Protein AF-A0A7J7QN52-F1 (afdb_monomer)

pLDDT: mean 71.8, std 15.19, range [37.62, 97.19]

Structure (mmCIF, N/CA/C/O backbone):
data_AF-A0A7J7QN52-F1
#
_entry.id   AF-A0A7J7QN52-F1
#
loop_
_atom_site.group_PDB
_atom_site.id
_atom_site.type_symbol
_atom_site.label_atom_id
_atom_site.label_alt_id
_atom_site.label_comp_id
_atom_site.label_asym_id
_atom_site.label_entity_id
_atom_site.label_seq_id
_atom_site.pdbx_PDB_ins_code
_atom_site.Cartn_x
_atom_site.Cartn_y
_atom_site.Cartn_z
_atom_site.occupancy
_atom_site.B_iso_or_equiv
_atom_site.auth_seq_id
_atom_site.auth_comp_id
_atom_site.auth_asym_id
_atom_site.auth_atom_id
_atom_site.pdbx_PDB_model_num
ATOM 1 N N . MET A 1 1 ? -38.918 -0.499 -4.451 1.00 38.62 1 MET A N 1
ATOM 2 C CA . MET A 1 1 ? -37.754 0.127 -3.795 1.00 38.62 1 MET A CA 1
ATOM 3 C C . MET A 1 1 ? -38.057 1.615 -3.691 1.00 38.62 1 MET A C 1
ATOM 5 O O . MET A 1 1 ? -38.026 2.252 -4.736 1.00 38.62 1 MET A O 1
ATOM 9 N N . PRO A 1 2 ? -38.484 2.154 -2.535 1.00 37.62 2 PRO A N 1
ATOM 10 C CA . PRO A 1 2 ? -38.641 3.595 -2.377 1.00 37.62 2 PRO A CA 1
ATOM 11 C C . PRO A 1 2 ? -37.337 4.232 -1.876 1.00 37.62 2 PRO A C 1
ATOM 13 O O . PRO A 1 2 ? -36.559 3.601 -1.163 1.00 37.62 2 PRO A O 1
ATOM 16 N N . ALA A 1 3 ? -37.099 5.450 -2.352 1.00 41.84 3 ALA A N 1
ATOM 17 C CA . ALA A 1 3 ? -35.913 6.261 -2.139 1.00 41.84 3 ALA A CA 1
ATOM 18 C C . ALA A 1 3 ? -35.853 6.807 -0.703 1.00 41.84 3 ALA A C 1
ATOM 20 O O . ALA A 1 3 ? -36.875 7.210 -0.156 1.00 41.84 3 ALA A O 1
ATOM 21 N N . HIS A 1 4 ? -34.656 6.826 -0.117 1.00 42.91 4 HIS A N 1
ATOM 22 C CA . HIS A 1 4 ? -34.372 7.593 1.091 1.00 42.91 4 HIS A CA 1
ATOM 23 C C . HIS A 1 4 ? -34.259 9.072 0.700 1.00 42.91 4 HIS A C 1
ATOM 25 O O . HIS A 1 4 ? -33.228 9.500 0.188 1.00 42.91 4 HIS A O 1
ATOM 31 N N . GLU A 1 5 ? -35.347 9.820 0.878 1.00 48.84 5 GLU A N 1
ATOM 32 C CA . GLU A 1 5 ? -35.298 11.274 1.035 1.00 48.84 5 GLU A CA 1
ATOM 33 C C . GLU A 1 5 ? -34.634 11.556 2.390 1.00 48.84 5 GLU A C 1
ATOM 35 O O . GLU A 1 5 ? -35.036 11.013 3.421 1.00 48.84 5 GLU A O 1
ATOM 40 N N . GLU A 1 6 ? -33.540 12.316 2.370 1.00 49.28 6 GLU A N 1
ATOM 41 C CA . GLU A 1 6 ? -32.871 12.787 3.577 1.00 49.28 6 GLU A CA 1
ATOM 42 C C . GLU A 1 6 ? -33.753 13.854 4.228 1.00 49.28 6 GLU A C 1
ATOM 44 O O . GLU A 1 6 ? -33.661 15.037 3.909 1.00 49.28 6 GLU A O 1
ATOM 49 N N . ASP A 1 7 ? -34.639 13.421 5.124 1.00 50.62 7 ASP A N 1
ATOM 50 C CA . ASP A 1 7 ? -35.361 14.326 6.010 1.00 50.62 7 ASP A CA 1
ATOM 51 C C . ASP A 1 7 ? -34.340 15.013 6.927 1.00 50.62 7 ASP A C 1
ATOM 53 O O . ASP A 1 7 ? -33.791 14.408 7.856 1.00 50.62 7 ASP A O 1
ATOM 57 N N . GLU A 1 8 ? -34.065 16.281 6.630 1.00 52.06 8 GLU A N 1
ATOM 58 C CA . GLU A 1 8 ? -33.232 17.178 7.421 1.00 52.06 8 GLU A CA 1
ATOM 59 C C . GLU A 1 8 ? -33.690 17.147 8.886 1.00 52.06 8 GLU A C 1
ATOM 61 O O . GLU A 1 8 ? -34.787 17.579 9.243 1.00 52.06 8 GLU A O 1
ATOM 66 N N . VAL A 1 9 ? -32.852 16.590 9.759 1.00 57.16 9 VAL A N 1
ATOM 67 C CA . VAL A 1 9 ? -33.153 16.489 11.186 1.00 57.16 9 VAL A CA 1
ATOM 68 C C . VAL A 1 9 ? -33.059 17.897 11.782 1.00 57.16 9 VAL A C 1
ATOM 70 O O . VAL A 1 9 ? -31.966 18.404 12.032 1.00 57.16 9 VAL A O 1
ATOM 73 N N . GLU A 1 10 ? -34.199 18.563 11.975 1.00 57.97 10 GLU A N 1
ATOM 74 C CA . GLU A 1 10 ? -34.264 19.895 12.583 1.00 57.97 10 GLU A CA 1
ATOM 75 C C . GLU A 1 10 ? -33.862 19.806 14.066 1.00 57.97 10 GLU A C 1
ATOM 77 O O . GLU A 1 10 ? -34.650 19.454 14.949 1.00 57.97 10 GLU A O 1
ATOM 82 N N . PHE A 1 11 ? -32.593 20.096 14.354 1.00 51.66 11 PHE A N 1
ATOM 83 C CA . PHE A 1 11 ? -32.069 20.152 15.716 1.00 51.66 11 PHE A CA 1
ATOM 84 C C . PHE A 1 11 ? -32.609 21.391 16.438 1.00 51.66 11 PHE A C 1
ATOM 86 O O . PHE A 1 11 ? -32.030 22.478 16.377 1.00 51.66 11 PHE A O 1
ATOM 93 N N . LEU A 1 12 ? -33.720 21.232 17.159 1.00 59.38 12 LEU A N 1
ATOM 94 C CA . LEU A 1 12 ? -34.242 22.284 18.026 1.00 59.38 12 LEU A CA 1
ATOM 95 C C . LEU A 1 12 ? -33.375 22.422 19.294 1.00 59.38 12 LEU A C 1
ATOM 97 O O . LEU A 1 12 ? -33.109 21.431 19.980 1.00 59.38 12 LEU A O 1
ATOM 101 N N . PRO A 1 13 ? -32.942 23.642 19.658 1.00 54.44 13 PRO A N 1
ATOM 102 C CA . PRO A 1 13 ? -32.146 23.858 20.858 1.00 54.44 13 PRO A CA 1
ATOM 103 C C . PRO A 1 13 ? -32.958 23.590 22.138 1.00 54.44 13 PRO A C 1
ATOM 105 O O . PRO A 1 13 ? -34.102 24.034 22.285 1.00 54.44 13 PRO A O 1
ATOM 108 N N . ILE A 1 14 ? -32.315 22.909 23.095 1.00 58.56 14 ILE A N 1
ATOM 109 C CA . ILE A 1 14 ? -32.891 22.334 24.332 1.00 58.56 14 ILE A CA 1
ATOM 110 C C . ILE A 1 14 ? -33.617 23.380 25.208 1.00 58.56 14 ILE A C 1
ATOM 112 O O . ILE A 1 14 ? -34.544 23.055 25.945 1.00 58.56 14 ILE A O 1
ATOM 116 N N . TRP A 1 15 ? -33.260 24.663 25.098 1.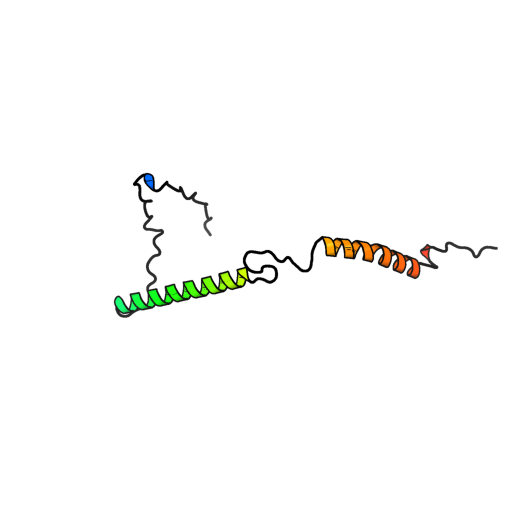00 61.91 15 TRP A N 1
ATOM 117 C CA . TRP A 1 15 ? -33.851 25.760 25.877 1.00 61.91 15 TRP A CA 1
ATOM 118 C C . TRP A 1 15 ? -35.281 26.169 25.470 1.00 61.91 15 TRP A C 1
ATOM 120 O O . TRP A 1 15 ? -35.900 26.972 26.163 1.00 61.91 15 TRP A O 1
ATOM 130 N N . THR A 1 16 ? -35.820 25.647 24.359 1.00 64.25 16 THR A N 1
ATOM 131 C CA . THR A 1 16 ? -37.119 26.082 23.806 1.00 64.25 16 THR A CA 1
ATOM 132 C C . THR A 1 16 ? -38.313 25.459 24.528 1.00 64.25 16 THR A C 1
ATOM 134 O O . THR A 1 16 ? -39.452 25.822 24.245 1.00 64.25 16 THR A O 1
ATOM 137 N N . GLY A 1 17 ? -38.082 24.512 25.447 1.00 57.88 17 GLY A N 1
ATOM 138 C CA . GLY A 1 17 ? -39.143 23.791 26.160 1.00 57.88 17 GLY A CA 1
ATOM 139 C C . GLY A 1 17 ? -40.013 22.903 25.259 1.00 57.88 17 GLY A C 1
ATOM 140 O O . GLY A 1 17 ? -40.962 22.289 25.740 1.00 57.88 17 GLY A O 1
ATOM 141 N N . ARG A 1 18 ? -39.697 22.822 23.961 1.00 52.44 18 ARG A N 1
ATOM 142 C CA . ARG A 1 18 ? -40.387 22.001 22.971 1.00 52.44 18 ARG A CA 1
ATOM 143 C C . ARG A 1 18 ? -39.658 20.667 22.877 1.00 52.44 18 ARG A C 1
ATOM 145 O O . ARG A 1 18 ? -38.569 20.596 22.316 1.00 52.44 18 ARG A O 1
ATOM 152 N N . LEU A 1 19 ? -40.236 19.622 23.466 1.00 60.22 19 LEU A N 1
ATOM 153 C CA . LEU A 1 19 ? -39.768 18.263 23.208 1.00 60.22 19 LEU A CA 1
ATOM 154 C C . LEU A 1 19 ? -40.016 17.958 21.723 1.00 60.22 19 LEU A C 1
ATOM 156 O O . LEU A 1 19 ? -41.095 18.303 21.228 1.00 60.22 19 LEU A O 1
ATOM 160 N N . PRO A 1 20 ? -39.048 17.364 21.002 1.00 60.06 20 PRO A N 1
ATOM 161 C CA . PRO A 1 20 ? -39.297 16.897 19.648 1.00 60.06 20 PRO A CA 1
AT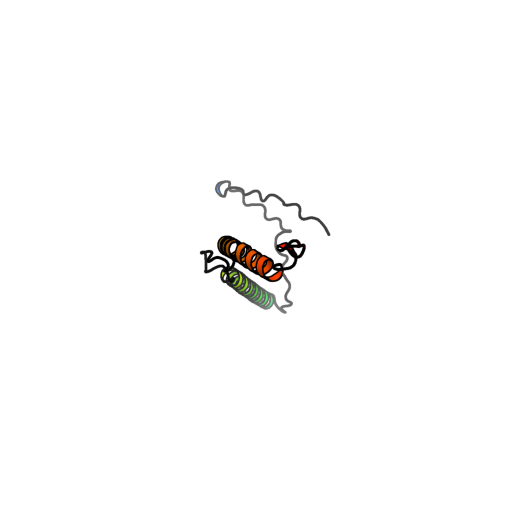OM 162 C C . PRO A 1 20 ? -40.471 15.920 19.700 1.00 60.06 20 PRO A C 1
ATOM 164 O O . PRO A 1 20 ? -40.495 15.011 20.533 1.00 60.06 20 PRO A O 1
ATOM 167 N N . GLU A 1 21 ? -41.473 16.161 18.858 1.00 61.38 21 GLU A N 1
ATOM 168 C CA . GLU A 1 21 ? -42.628 15.284 18.729 1.00 61.38 21 GLU A CA 1
ATOM 169 C C . GLU A 1 21 ? -42.107 13.926 18.259 1.00 61.38 21 GLU A C 1
ATOM 171 O O . GLU A 1 21 ? -41.598 13.789 17.147 1.00 61.38 21 GLU A O 1
ATOM 176 N N . GLN A 1 22 ? -42.104 12.945 19.165 1.00 57.81 22 GLN A N 1
ATOM 177 C CA . GLN A 1 22 ? -41.684 11.593 18.831 1.00 57.81 22 GLN A CA 1
ATOM 178 C C . GLN A 1 22 ? -42.731 11.021 17.890 1.00 57.81 22 GLN A C 1
ATOM 180 O O . GLN A 1 22 ? -43.835 10.691 18.316 1.00 57.81 22 GLN A O 1
ATOM 185 N N . ASP A 1 23 ? -42.373 10.931 16.614 1.00 58.94 23 ASP A N 1
ATOM 186 C CA . ASP A 1 23 ? -43.162 10.228 15.621 1.00 58.94 23 ASP A CA 1
ATOM 187 C C . ASP A 1 23 ? -43.385 8.781 16.109 1.00 58.94 23 ASP A C 1
ATOM 189 O O . ASP A 1 23 ? -42.415 8.018 16.223 1.00 58.94 23 ASP A O 1
ATOM 193 N N . PRO A 1 24 ? -44.631 8.386 16.439 1.00 55.84 24 PRO A N 1
ATOM 194 C CA . PRO A 1 24 ? -44.925 7.054 16.956 1.00 55.84 24 PRO A CA 1
ATOM 195 C C . PRO A 1 24 ? -44.597 5.951 15.940 1.00 55.84 24 PRO A C 1
ATOM 197 O O . PRO A 1 24 ? -44.509 4.785 16.324 1.00 55.84 24 PRO A O 1
ATOM 200 N N . GLU A 1 25 ? -44.393 6.295 14.664 1.00 55.59 25 GLU A N 1
ATOM 201 C CA . GLU A 1 25 ? -43.968 5.363 13.619 1.00 55.59 25 GLU A CA 1
ATOM 202 C C . GLU A 1 25 ? -42.455 5.074 13.658 1.00 55.59 25 GLU A C 1
ATOM 204 O O . GLU A 1 25 ? -42.034 3.974 13.290 1.00 55.59 25 GLU A O 1
ATOM 209 N N . LYS A 1 26 ? -41.643 6.006 14.186 1.00 57.44 26 LYS A N 1
ATOM 210 C CA . LYS A 1 26 ? -40.194 5.827 14.416 1.00 57.44 26 LYS A CA 1
ATOM 211 C C . LYS A 1 26 ? -39.874 5.103 15.721 1.00 57.44 26 LYS A C 1
ATOM 213 O O . LYS A 1 26 ? -38.726 4.713 15.935 1.00 57.44 26 LYS A O 1
ATOM 218 N N . VAL A 1 27 ? -40.863 4.900 16.592 1.00 54.19 27 VAL A N 1
ATOM 219 C CA . VAL A 1 27 ? -40.702 4.026 17.755 1.00 54.19 27 VAL A CA 1
ATOM 220 C C . VAL A 1 27 ? -40.570 2.597 17.224 1.00 54.19 27 VAL A C 1
ATOM 222 O O . VAL A 1 27 ? -41.509 2.108 16.588 1.00 54.19 27 VAL A O 1
ATOM 225 N N . PRO A 1 28 ? -39.429 1.911 17.437 1.00 57.03 28 PRO A N 1
ATOM 226 C CA . PRO A 1 28 ? -39.267 0.549 16.956 1.00 57.03 28 PRO A CA 1
ATOM 227 C C . PRO A 1 28 ? -40.399 -0.298 17.539 1.00 57.03 28 PRO A C 1
ATOM 229 O O . PRO A 1 28 ? -40.517 -0.448 18.757 1.00 57.03 28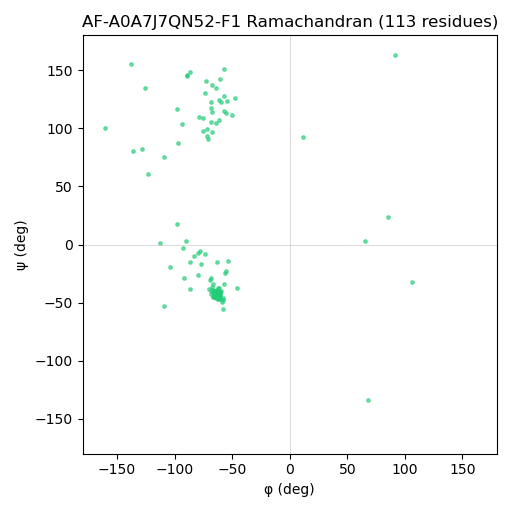 PRO A O 1
ATOM 232 N N . LYS A 1 29 ? -41.278 -0.808 16.666 1.00 61.06 29 LYS A N 1
ATOM 233 C CA . LYS A 1 29 ? -42.351 -1.722 17.069 1.00 61.06 29 LYS A CA 1
ATOM 234 C C . LYS A 1 29 ? -41.697 -2.881 17.813 1.00 61.06 29 LYS A C 1
ATOM 236 O O . LYS A 1 29 ? -40.793 -3.515 17.270 1.00 61.06 29 LYS A O 1
ATOM 241 N N . GLY A 1 30 ? -42.135 -3.107 19.052 1.00 61.12 30 GLY A N 1
ATOM 242 C CA . GLY A 1 30 ? -41.578 -4.132 19.929 1.00 61.12 30 GLY A CA 1
ATOM 243 C C . GLY A 1 30 ? -41.437 -5.459 19.189 1.00 61.12 30 GLY A C 1
ATOM 244 O O . GLY A 1 30 ? -42.377 -5.932 18.545 1.00 61.12 30 GLY A O 1
ATOM 245 N N . ARG A 1 31 ? -40.228 -6.018 19.212 1.00 66.06 31 ARG A N 1
ATOM 246 C CA . ARG A 1 31 ? -39.930 -7.292 18.566 1.00 66.06 31 ARG A CA 1
ATOM 247 C C . ARG A 1 31 ? -40.454 -8.398 19.476 1.00 66.06 31 ARG A C 1
ATOM 249 O O . ARG A 1 31 ? -39.896 -8.624 20.541 1.00 66.06 31 ARG A O 1
ATOM 256 N N . ASN A 1 32 ? -41.512 -9.088 19.065 1.00 67.50 32 ASN A N 1
ATOM 257 C CA . ASN A 1 32 ? -42.034 -10.198 19.858 1.00 67.50 32 ASN A CA 1
ATOM 258 C C . ASN A 1 32 ? -41.107 -11.407 19.690 1.00 67.50 32 ASN A C 1
ATOM 260 O O . ASN A 1 32 ? -41.059 -12.014 18.618 1.00 67.50 32 ASN A O 1
ATOM 264 N N . LEU A 1 33 ? -40.360 -11.746 20.741 1.00 73.00 33 LEU A N 1
ATOM 265 C CA . LEU A 1 33 ? -39.395 -12.856 20.743 1.00 73.00 33 LEU A CA 1
ATOM 266 C C . LEU A 1 33 ? -40.022 -14.195 21.178 1.00 73.00 33 LEU A C 1
ATOM 268 O O . LEU A 1 33 ? -39.335 -15.211 21.233 1.00 73.00 33 LEU A O 1
ATOM 272 N N . GLY A 1 34 ? -41.335 -14.217 21.441 1.00 71.56 34 GLY A N 1
ATOM 273 C CA . GLY A 1 34 ? -42.092 -15.448 21.699 1.00 71.56 34 GLY A CA 1
ATOM 274 C C . GLY A 1 34 ? -42.061 -15.938 23.150 1.00 71.56 34 GLY A C 1
ATOM 275 O O . GLY A 1 34 ? -42.273 -17.128 23.389 1.00 71.56 34 GLY A O 1
ATOM 276 N N . GLY A 1 35 ? -41.812 -15.046 24.115 1.00 72.12 35 GLY A N 1
ATOM 277 C CA . GLY A 1 35 ? -41.912 -15.365 25.542 1.00 72.12 35 GLY A CA 1
ATOM 278 C C . GLY A 1 35 ? -43.331 -15.798 25.927 1.00 72.12 35 GLY A C 1
ATOM 279 O O . GLY A 1 35 ? -44.318 -15.268 25.414 1.00 72.12 35 GLY A O 1
ATOM 280 N N . LYS A 1 36 ? -43.464 -16.771 26.836 1.00 76.12 36 LYS A N 1
ATOM 281 C CA . LYS A 1 36 ? -44.787 -17.268 27.268 1.00 76.12 36 LYS A CA 1
ATOM 282 C C . LYS A 1 36 ? -45.462 -16.311 28.251 1.00 76.12 36 LYS A C 1
ATOM 284 O O . LYS A 1 36 ? -46.665 -16.409 28.481 1.00 76.12 36 LYS A O 1
ATOM 289 N N . THR A 1 37 ? -44.688 -15.402 28.841 1.00 81.50 37 THR A N 1
ATOM 290 C CA . THR A 1 37 ? -45.144 -14.363 29.767 1.00 81.50 37 THR A CA 1
ATOM 291 C C . THR A 1 37 ? -44.456 -13.035 29.452 1.00 81.50 37 THR A C 1
ATOM 293 O O . THR A 1 37 ? -43.344 -13.029 28.929 1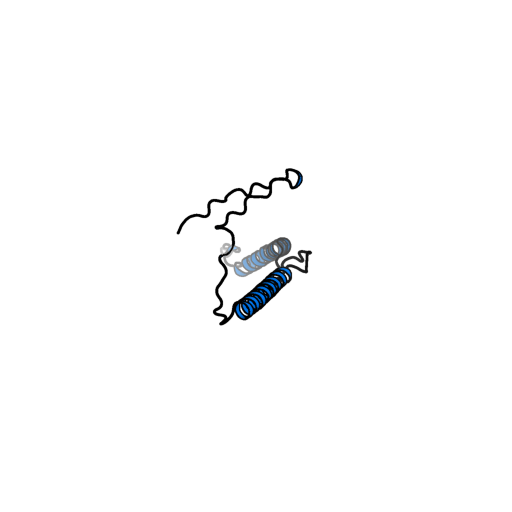.00 81.50 37 THR A O 1
ATOM 296 N N . LEU A 1 38 ? -45.080 -11.909 29.824 1.00 75.50 38 LEU A N 1
ATOM 297 C CA . LEU A 1 38 ? -44.511 -10.567 29.620 1.00 75.50 38 LEU A CA 1
ATOM 298 C C . LEU A 1 38 ? -43.131 -10.395 30.275 1.00 75.50 38 LEU A C 1
ATOM 300 O O . LEU A 1 38 ? -42.281 -9.697 29.739 1.00 75.50 38 LEU A O 1
ATOM 304 N N . GLY A 1 39 ? -42.899 -11.035 31.427 1.00 82.25 39 GLY A N 1
ATOM 305 C CA . GLY A 1 39 ? -41.598 -10.994 32.100 1.00 82.25 39 GLY A CA 1
ATOM 306 C C . GLY A 1 39 ? -40.511 -11.741 31.326 1.00 82.25 39 GLY A C 1
ATOM 307 O O . GLY A 1 39 ? -39.410 -11.227 31.179 1.00 82.25 39 GLY A O 1
ATOM 308 N N . GLU A 1 40 ? -40.842 -12.918 30.789 1.00 79.62 40 GLU A N 1
ATOM 309 C CA . GLU A 1 40 ? -39.930 -13.734 29.974 1.00 79.62 40 GLU A CA 1
ATOM 310 C C . GLU A 1 40 ? -39.613 -13.058 28.629 1.00 79.62 40 GLU A C 1
ATOM 312 O O . GLU A 1 40 ? -38.481 -13.087 28.155 1.00 79.62 40 GLU A O 1
ATOM 317 N N . GLU A 1 41 ? -40.599 -12.387 28.034 1.00 77.62 41 GLU A N 1
ATOM 318 C CA . GLU A 1 41 ? -40.402 -11.584 26.827 1.00 77.62 41 GLU A CA 1
ATOM 319 C C . GLU A 1 41 ? -39.489 -10.377 27.079 1.00 77.62 41 GLU A C 1
ATOM 321 O O . GLU A 1 41 ? -38.599 -10.110 26.272 1.00 77.62 41 GLU A O 1
ATOM 326 N N . LEU A 1 42 ? -39.644 -9.694 28.221 1.00 81.56 42 LEU A N 1
ATOM 327 C CA . LEU A 1 42 ? -38.768 -8.582 28.597 1.00 81.56 42 LEU A CA 1
ATOM 328 C C . LEU A 1 42 ? -37.316 -9.031 28.781 1.00 81.56 42 LEU A C 1
ATOM 330 O O . LEU A 1 42 ? -36.403 -8.333 28.346 1.00 81.56 42 LEU A O 1
ATOM 334 N N . THR A 1 43 ? -37.100 -10.187 29.414 1.00 83.69 43 THR A N 1
ATOM 335 C CA . THR A 1 43 ? -35.750 -10.734 29.602 1.00 83.69 43 THR A CA 1
ATOM 336 C C . THR A 1 43 ? -35.112 -11.124 28.275 1.00 83.69 43 THR A C 1
ATOM 338 O O . THR A 1 43 ? -33.965 -10.775 28.036 1.00 83.69 43 THR A O 1
ATOM 341 N N . LEU A 1 44 ? -35.873 -11.749 27.370 1.00 83.88 44 LEU A N 1
ATOM 342 C CA . LEU A 1 44 ? -35.376 -12.093 26.035 1.00 83.88 44 LEU A CA 1
ATOM 343 C C . LEU A 1 44 ? -35.024 -10.848 25.216 1.00 83.88 44 LEU A C 1
ATOM 345 O O . LEU A 1 44 ? -34.028 -10.845 24.498 1.00 83.88 44 LEU A O 1
ATOM 349 N N . LEU A 1 45 ? -35.832 -9.788 25.323 1.00 82.00 45 LEU A N 1
ATOM 3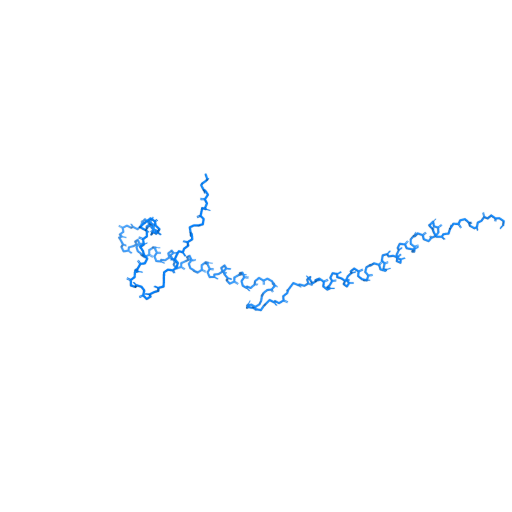50 C CA . LEU A 1 45 ? -35.538 -8.508 24.684 1.00 82.00 45 LEU A CA 1
ATOM 351 C C . LEU A 1 45 ? -34.264 -7.890 25.249 1.00 82.00 45 LEU A C 1
ATOM 353 O O . LEU A 1 45 ? -33.425 -7.439 24.476 1.00 82.00 45 LEU A O 1
ATOM 357 N N . HIS A 1 46 ? -34.115 -7.879 26.572 1.00 85.06 46 HIS A N 1
ATOM 358 C CA . HIS A 1 46 ? -32.922 -7.348 27.221 1.00 85.06 46 HIS A CA 1
ATOM 359 C C . HIS A 1 46 ? -31.658 -8.084 26.768 1.00 85.06 46 HIS A C 1
ATOM 361 O O . HIS A 1 46 ? -30.716 -7.434 26.323 1.00 85.06 46 HIS A O 1
ATOM 367 N N . ASP A 1 47 ? -31.673 -9.417 26.792 1.00 86.88 47 ASP A N 1
ATOM 368 C CA . ASP A 1 47 ? -30.534 -10.235 26.369 1.00 86.88 47 ASP A CA 1
ATOM 369 C C . ASP A 1 47 ? -30.190 -10.000 24.889 1.00 86.88 47 ASP A C 1
ATOM 371 O O . ASP A 1 47 ? -29.021 -9.855 24.540 1.00 86.88 47 ASP A O 1
ATOM 375 N N . ALA A 1 48 ? -31.203 -9.889 24.021 1.00 82.75 48 ALA A N 1
ATOM 376 C CA . ALA A 1 48 ? -31.000 -9.592 22.605 1.00 82.75 48 ALA A CA 1
ATOM 377 C C . ALA A 1 48 ? -30.392 -8.197 22.376 1.00 82.75 48 ALA A C 1
ATOM 379 O O . ALA A 1 48 ? -29.528 -8.047 21.517 1.00 82.75 48 ALA A O 1
ATOM 380 N N . TYR A 1 49 ? -30.819 -7.187 23.141 1.00 83.19 49 TYR A N 1
ATOM 381 C CA . TYR A 1 49 ? -30.245 -5.840 23.068 1.00 83.19 49 TYR A CA 1
ATOM 382 C C . TYR A 1 49 ? -28.784 -5.815 23.517 1.00 83.19 49 TYR A C 1
ATOM 384 O O . TYR A 1 49 ? -27.955 -5.225 22.831 1.00 83.19 49 TYR A O 1
ATOM 392 N N . VAL A 1 50 ? -28.469 -6.473 24.636 1.00 88.06 50 VAL A N 1
ATOM 393 C CA . VAL A 1 50 ? -27.092 -6.568 25.144 1.00 88.06 50 VAL A CA 1
ATOM 394 C C . VAL A 1 50 ? -26.194 -7.263 24.122 1.00 88.06 50 VAL A C 1
ATOM 396 O O . VAL A 1 50 ? -25.084 -6.808 23.866 1.00 88.06 50 VAL A O 1
ATOM 399 N N . GLN A 1 51 ? -26.689 -8.330 23.493 1.00 86.44 51 GLN A N 1
ATOM 400 C CA . GLN A 1 51 ? -25.932 -9.059 22.483 1.00 86.44 51 GLN A CA 1
ATOM 401 C C . GLN A 1 51 ? -25.663 -8.220 21.223 1.00 86.44 51 GLN A C 1
ATOM 403 O O . GLN A 1 51 ? -24.532 -8.205 20.739 1.00 86.44 51 GLN A O 1
ATOM 408 N N . ASP A 1 52 ? -26.664 -7.488 20.722 1.00 83.38 52 ASP A N 1
ATOM 409 C CA . ASP A 1 52 ? -26.489 -6.564 19.591 1.00 83.38 52 ASP A CA 1
ATOM 410 C C . ASP A 1 52 ? -25.453 -5.473 19.920 1.00 83.38 52 ASP A C 1
ATOM 412 O O . ASP A 1 52 ? -24.638 -5.107 19.072 1.00 83.38 52 ASP A O 1
ATOM 416 N N . GLU A 1 53 ? -25.462 -4.952 21.148 1.00 82.00 53 GLU A N 1
ATOM 417 C CA . GLU A 1 53 ? -24.520 -3.921 21.591 1.00 82.00 53 GLU A CA 1
ATOM 418 C C . GLU A 1 53 ? -23.082 -4.459 21.654 1.00 82.00 53 GLU A C 1
ATOM 420 O O . GLU A 1 53 ? -22.170 -3.845 21.096 1.00 82.00 53 GLU A O 1
ATOM 425 N N . GLU A 1 54 ? -22.885 -5.661 22.204 1.00 85.88 54 GLU A N 1
ATOM 426 C CA . GLU A 1 54 ? -21.579 -6.332 22.207 1.00 85.88 54 GLU A CA 1
ATOM 427 C C . GLU A 1 54 ? -21.042 -6.611 20.796 1.00 85.88 54 GLU A C 1
ATOM 429 O O . GLU A 1 54 ? -19.840 -6.463 20.542 1.00 85.88 54 GLU A O 1
ATOM 434 N N . ASP A 1 55 ? -21.905 -7.041 19.874 1.00 83.62 55 ASP A N 1
ATOM 435 C CA . ASP A 1 55 ? -21.502 -7.342 18.501 1.00 83.62 55 ASP A CA 1
ATOM 436 C C . ASP A 1 55 ? -21.105 -6.059 17.751 1.00 83.62 55 ASP A C 1
ATOM 438 O O . ASP A 1 55 ? -20.071 -6.036 17.073 1.00 83.62 55 ASP A O 1
ATOM 442 N N . ARG A 1 56 ? -21.835 -4.955 17.955 1.00 80.38 56 ARG A N 1
ATOM 443 C CA . ARG A 1 56 ? -21.471 -3.642 17.398 1.00 80.38 56 ARG A CA 1
ATOM 444 C C . ARG A 1 56 ? -20.174 -3.090 17.974 1.00 80.38 56 ARG A C 1
ATOM 446 O O . ARG A 1 56 ? -19.371 -2.537 17.218 1.00 80.38 56 ARG A O 1
ATOM 453 N N . ASP A 1 57 ? -19.943 -3.259 19.271 1.00 80.69 57 ASP A N 1
ATOM 454 C CA . ASP A 1 57 ? -18.687 -2.854 19.899 1.00 80.69 57 ASP A CA 1
ATOM 455 C C . ASP A 1 57 ? -17.512 -3.652 19.325 1.00 80.69 57 ASP A C 1
ATOM 457 O O . ASP A 1 57 ? -16.481 -3.070 18.971 1.00 80.69 57 ASP A O 1
ATOM 461 N N . ARG A 1 58 ? -17.659 -4.971 19.131 1.00 78.81 58 ARG A N 1
ATOM 462 C CA . ARG A 1 58 ? -16.620 -5.784 18.469 1.00 78.81 58 ARG A CA 1
ATOM 463 C C . ARG A 1 58 ? -16.337 -5.321 17.046 1.00 78.81 58 ARG A C 1
ATOM 465 O O . ARG A 1 58 ? -15.165 -5.241 16.675 1.00 78.81 58 ARG A O 1
ATOM 472 N N . GLU A 1 59 ? -17.366 -5.023 16.258 1.00 72.06 59 GLU A N 1
ATOM 473 C CA . GLU A 1 59 ? -17.196 -4.504 14.897 1.00 72.06 59 GLU A CA 1
ATOM 474 C C . GLU A 1 59 ? -16.478 -3.152 14.902 1.00 72.06 59 GLU A C 1
ATOM 476 O O . GLU A 1 59 ? -15.493 -2.969 14.181 1.00 72.06 59 GLU A O 1
ATOM 481 N N . MET A 1 60 ? -16.899 -2.224 15.765 1.00 67.62 60 MET A N 1
ATOM 482 C CA . MET A 1 60 ? -16.250 -0.923 15.923 1.00 67.62 60 MET A CA 1
ATOM 483 C C . MET A 1 60 ? -14.772 -1.086 16.302 1.00 67.62 60 MET A C 1
ATOM 485 O O . MET A 1 60 ? -13.903 -0.491 15.663 1.00 67.62 60 MET A O 1
ATOM 489 N N . HIS A 1 61 ? -14.459 -1.931 17.286 1.00 65.50 61 HIS A N 1
ATOM 490 C CA . HIS A 1 61 ? -13.079 -2.216 17.675 1.00 65.50 61 HIS A CA 1
ATOM 491 C C . HIS A 1 61 ? -12.276 -2.852 16.533 1.00 65.50 61 HIS A C 1
ATOM 493 O O . HIS A 1 61 ? -11.140 -2.444 16.286 1.00 65.50 61 HIS A O 1
ATOM 499 N N . ALA A 1 62 ? -12.851 -3.794 15.784 1.00 66.38 62 ALA A N 1
ATOM 500 C CA . ALA A 1 62 ? -12.190 -4.401 14.630 1.00 66.38 62 ALA A CA 1
ATOM 501 C C . ALA A 1 62 ? -11.871 -3.371 13.530 1.00 66.38 62 ALA A C 1
ATOM 503 O O . ALA A 1 62 ? -10.800 -3.429 12.919 1.00 66.38 62 ALA A O 1
ATOM 504 N N . HIS A 1 63 ? -12.755 -2.396 13.308 1.00 62.75 63 HIS A N 1
ATOM 505 C CA . HIS A 1 63 ? -12.514 -1.299 12.371 1.00 62.75 63 HIS A CA 1
ATOM 506 C C . HIS A 1 63 ? -11.434 -0.319 12.866 1.00 62.75 63 HIS A C 1
ATOM 508 O O . HIS A 1 63 ? -10.594 0.113 12.068 1.00 62.75 63 HIS A O 1
ATOM 514 N N . LEU A 1 64 ? -11.397 -0.025 14.171 1.00 58.69 64 LEU A N 1
ATOM 515 C CA . LEU A 1 64 ? -10.397 0.853 14.800 1.00 58.69 64 LEU A CA 1
ATOM 516 C C . LEU A 1 64 ? -8.981 0.253 14.815 1.00 58.69 64 LEU A C 1
ATOM 518 O O . LEU A 1 64 ? -8.000 0.991 14.753 1.00 58.69 64 LEU A O 1
ATOM 522 N N . TYR A 1 65 ? -8.863 -1.076 14.852 1.00 55.44 65 TYR A N 1
ATOM 523 C CA . TYR A 1 65 ? -7.584 -1.796 14.760 1.00 55.44 65 TYR A CA 1
ATOM 524 C C . TYR A 1 65 ? -7.274 -2.314 13.346 1.00 55.44 65 TYR A C 1
ATOM 526 O O . TYR A 1 65 ? -6.429 -3.198 13.176 1.00 55.44 65 TYR A O 1
ATOM 534 N N . SER A 1 66 ? -7.946 -1.790 12.314 1.00 62.41 66 SER A N 1
ATOM 535 C CA . SER A 1 66 ? -7.601 -2.104 10.923 1.00 62.41 66 SER A CA 1
ATOM 536 C C . SER A 1 66 ? -6.134 -1.757 10.630 1.00 62.41 66 SER A C 1
ATOM 538 O O . SER A 1 66 ? -5.562 -0.858 11.236 1.00 62.41 66 SER A O 1
ATOM 540 N N . SER A 1 67 ? -5.500 -2.472 9.693 1.00 63.34 67 SER A N 1
ATOM 541 C CA . SER A 1 67 ? -4.033 -2.553 9.526 1.00 63.34 67 SER A CA 1
ATOM 542 C C . SER A 1 67 ? -3.252 -1.234 9.404 1.00 63.34 67 SER A C 1
ATOM 544 O O . SER A 1 67 ? -2.028 -1.258 9.481 1.00 63.34 67 SER A O 1
ATOM 546 N N . ASN A 1 68 ? -3.927 -0.108 9.173 1.00 66.69 68 ASN A N 1
ATOM 547 C CA . ASN A 1 68 ? -3.316 1.208 8.966 1.00 66.69 68 ASN A CA 1
ATOM 548 C C . ASN A 1 68 ? -3.623 2.196 10.112 1.00 66.69 68 ASN A C 1
ATOM 550 O O . ASN A 1 68 ? -3.210 3.357 10.050 1.00 66.69 68 ASN A O 1
ATOM 554 N N . TRP A 1 69 ? -4.353 1.750 11.137 1.00 64.50 69 TRP A N 1
ATOM 555 C CA . TRP A 1 69 ? -4.824 2.545 12.268 1.00 64.50 69 TRP A CA 1
ATOM 556 C C . TRP A 1 69 ? -4.380 1.903 13.586 1.00 64.50 69 TRP A C 1
ATOM 558 O O . TRP A 1 69 ? -4.452 0.689 13.768 1.00 64.50 69 TRP A O 1
ATOM 568 N N . GLN A 1 70 ? -3.876 2.721 14.507 1.00 65.88 70 GLN A N 1
ATOM 569 C CA . GLN A 1 70 ? -3.467 2.290 15.844 1.00 65.88 70 GLN A CA 1
ATOM 570 C C . GLN A 1 70 ? -4.143 3.218 16.849 1.00 65.88 70 GLN A C 1
ATOM 572 O O . GLN A 1 70 ? -3.573 4.217 17.289 1.00 65.88 70 GLN A O 1
ATOM 577 N N . GLY A 1 71 ? -5.409 2.911 17.146 1.00 71.25 71 GLY A N 1
ATOM 578 C CA . GLY A 1 71 ? -6.302 3.833 17.850 1.00 71.25 71 GLY A CA 1
ATOM 579 C C . GLY A 1 71 ? -6.631 5.048 16.975 1.00 71.25 71 GLY A C 1
ATOM 580 O O . GLY A 1 71 ? -6.886 4.897 15.784 1.00 71.25 71 GLY A O 1
ATOM 581 N N . ASP A 1 72 ? -6.555 6.251 17.547 1.00 65.56 72 ASP A N 1
ATOM 582 C CA . ASP A 1 72 ? -6.845 7.517 16.846 1.00 65.56 72 ASP A CA 1
ATOM 583 C C . ASP A 1 72 ? -5.708 7.999 15.926 1.00 65.56 72 ASP A C 1
ATOM 585 O O . ASP A 1 72 ? -5.846 8.995 15.213 1.00 65.56 72 ASP A O 1
ATOM 589 N N . VAL A 1 73 ? -4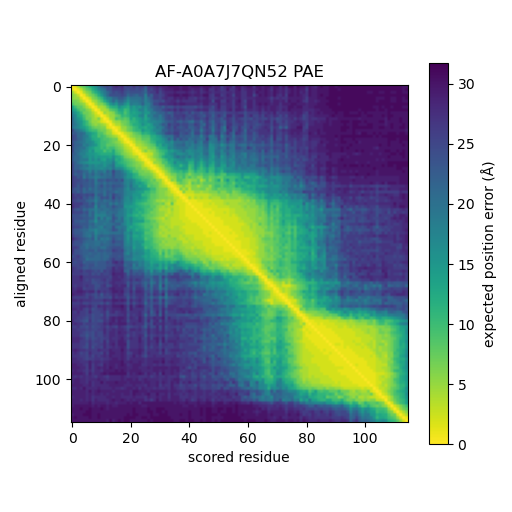.557 7.318 15.937 1.00 62.75 73 VAL A N 1
ATOM 590 C CA . VAL A 1 73 ? -3.393 7.703 15.136 1.00 62.75 73 VAL A CA 1
ATOM 591 C C . VAL A 1 73 ? -3.354 6.868 13.860 1.00 62.75 73 VAL A C 1
ATOM 593 O O . VAL A 1 73 ? -3.178 5.647 13.893 1.00 62.75 73 VAL A O 1
ATOM 596 N N . TYR A 1 74 ? -3.474 7.544 12.716 1.00 62.03 74 TYR A N 1
ATOM 597 C CA . TYR A 1 74 ? -3.211 6.933 11.417 1.00 62.03 74 TYR A CA 1
ATOM 598 C C . TYR A 1 74 ? -1.718 6.611 11.303 1.00 62.03 74 TYR A C 1
ATOM 600 O O . TYR A 1 74 ? -0.877 7.510 11.272 1.00 62.03 74 TYR A O 1
ATOM 608 N N . VAL A 1 75 ? -1.387 5.322 11.241 1.00 69.44 75 VAL A N 1
ATOM 609 C CA . VAL A 1 75 ? 0.004 4.836 11.171 1.00 69.44 75 VAL A CA 1
ATOM 610 C C . VAL A 1 75 ? 0.499 4.781 9.724 1.00 69.44 75 VAL A C 1
ATOM 612 O O . VAL A 1 75 ? 1.701 4.730 9.470 1.00 69.44 75 VAL A O 1
ATOM 615 N N . GLY A 1 76 ? -0.422 4.860 8.761 1.00 64.88 76 GLY A N 1
ATOM 616 C CA . GLY A 1 76 ? -0.114 4.798 7.339 1.00 64.88 76 GLY A CA 1
ATOM 617 C C . GLY A 1 76 ? -0.160 3.383 6.770 1.00 64.88 76 GLY A C 1
ATOM 618 O O . GLY A 1 76 ? -0.134 2.388 7.484 1.00 64.88 76 GLY A O 1
ATOM 619 N N . SER A 1 77 ? -0.232 3.311 5.442 1.00 69.69 77 SER A N 1
ATOM 620 C CA . SER A 1 77 ? -0.002 2.082 4.681 1.00 69.69 77 SER A CA 1
ATOM 621 C C . SER A 1 77 ? 1.486 1.969 4.338 1.00 69.69 77 SER A C 1
ATOM 623 O O . SER A 1 77 ? 2.130 2.977 4.038 1.00 69.69 77 SER A O 1
ATOM 625 N N . ASN A 1 78 ? 2.024 0.743 4.296 1.00 67.25 78 ASN A N 1
ATOM 626 C CA . ASN A 1 78 ? 3.397 0.470 3.834 1.00 67.25 78 ASN A CA 1
ATOM 627 C C . ASN A 1 78 ? 3.670 1.018 2.415 1.00 67.25 78 ASN A C 1
ATOM 629 O O . ASN A 1 78 ? 4.817 1.266 2.039 1.00 67.25 78 ASN A O 1
ATOM 633 N N . TRP A 1 79 ? 2.613 1.227 1.626 1.00 68.25 79 TRP A N 1
ATOM 634 C CA . TRP A 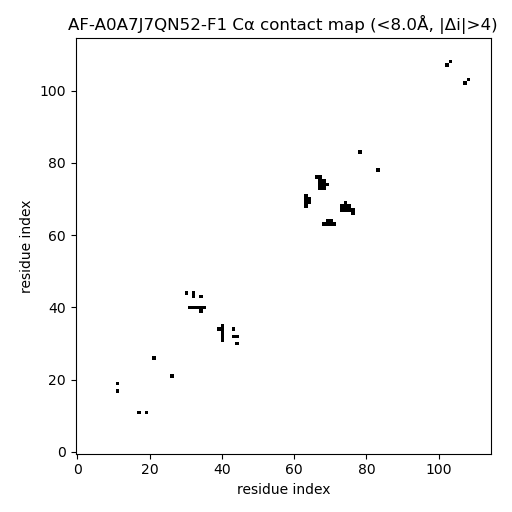1 79 ? 2.669 1.832 0.302 1.00 68.25 79 TRP A CA 1
ATOM 635 C C . TRP A 1 79 ? 2.337 3.323 0.374 1.00 68.25 79 TRP A C 1
ATOM 637 O O . TRP A 1 79 ? 1.193 3.740 0.208 1.00 68.25 79 TRP A O 1
ATOM 647 N N . ASN A 1 80 ? 3.366 4.134 0.612 1.00 75.44 80 ASN A N 1
ATOM 648 C CA . ASN A 1 80 ? 3.297 5.586 0.488 1.00 75.44 80 ASN A CA 1
ATOM 649 C C . ASN A 1 80 ? 3.597 6.003 -0.966 1.00 75.44 80 ASN A C 1
ATOM 651 O O . ASN A 1 80 ? 4.420 5.386 -1.644 1.00 75.44 80 ASN A O 1
ATOM 655 N N . SER A 1 81 ? 2.984 7.095 -1.426 1.00 81.50 81 SER A N 1
ATOM 656 C CA . SER A 1 81 ? 3.353 7.803 -2.661 1.00 81.50 81 SER A CA 1
ATOM 657 C C . SER A 1 81 ? 4.866 8.027 -2.802 1.00 81.50 81 SER A C 1
ATOM 659 O O . SER A 1 81 ? 5.410 7.852 -3.889 1.00 81.50 81 SER A O 1
ATOM 661 N N . LEU A 1 82 ? 5.570 8.318 -1.702 1.00 84.75 82 LEU A N 1
ATOM 662 C CA . LEU A 1 82 ? 7.026 8.460 -1.693 1.00 84.75 82 LEU A CA 1
ATOM 663 C C . LEU A 1 82 ? 7.734 7.150 -2.074 1.00 84.75 82 LEU A C 1
ATOM 665 O O . LEU A 1 82 ? 8.678 7.172 -2.859 1.00 84.75 82 LEU A O 1
ATOM 669 N N . THR A 1 83 ? 7.257 6.010 -1.568 1.00 85.69 83 THR A N 1
ATOM 670 C CA . THR A 1 83 ? 7.774 4.676 -1.911 1.00 85.69 83 THR A CA 1
ATOM 671 C C . THR A 1 83 ? 7.557 4.372 -3.393 1.00 85.69 83 THR A C 1
ATOM 673 O O . THR A 1 83 ? 8.453 3.849 -4.050 1.00 85.69 83 THR A O 1
ATOM 676 N N . VAL A 1 84 ? 6.402 4.758 -3.946 1.00 88.38 84 VAL A N 1
ATOM 677 C CA . VAL A 1 84 ? 6.097 4.608 -5.380 1.00 88.38 84 VAL A CA 1
ATOM 678 C C . VAL A 1 84 ? 7.014 5.483 -6.237 1.00 88.38 84 VAL A C 1
ATOM 680 O O . VAL A 1 84 ? 7.563 5.011 -7.232 1.00 88.38 84 VAL A O 1
ATOM 683 N N . LEU A 1 85 ? 7.227 6.739 -5.842 1.00 90.69 85 LEU A N 1
ATOM 684 C CA . LEU A 1 85 ? 8.115 7.661 -6.554 1.00 90.69 85 LEU A CA 1
ATOM 685 C C . LEU A 1 85 ? 9.574 7.205 -6.505 1.00 90.69 85 LEU A C 1
ATOM 687 O O . LEU A 1 85 ? 10.254 7.246 -7.527 1.00 90.69 85 LEU A O 1
ATOM 691 N N . LEU A 1 86 ? 10.044 6.724 -5.353 1.00 92.56 86 LEU A N 1
ATOM 692 C CA . LEU A 1 86 ? 11.376 6.132 -5.226 1.00 92.56 86 LEU A CA 1
ATOM 693 C C . LEU A 1 86 ? 11.511 4.893 -6.112 1.00 92.56 86 LEU A C 1
ATOM 695 O O . LEU A 1 86 ? 12.489 4.777 -6.851 1.00 92.56 86 LEU A O 1
ATOM 699 N N . ALA A 1 87 ? 10.517 4.002 -6.097 1.00 93.19 87 ALA A N 1
ATOM 700 C CA . ALA A 1 87 ? 10.512 2.818 -6.947 1.00 93.19 87 ALA A CA 1
ATOM 701 C C . ALA A 1 87 ? 10.604 3.194 -8.432 1.00 93.19 87 ALA A C 1
ATOM 703 O O . ALA A 1 87 ? 11.444 2.646 -9.138 1.00 93.19 87 ALA A O 1
ATOM 704 N N . LEU A 1 88 ? 9.820 4.170 -8.901 1.00 95.25 88 LEU A N 1
ATOM 705 C CA . LEU A 1 88 ? 9.904 4.668 -10.278 1.00 95.25 88 LEU A CA 1
ATOM 706 C C . LEU A 1 88 ? 11.248 5.346 -10.578 1.00 95.25 88 LEU A C 1
ATOM 708 O O . LEU A 1 88 ? 11.816 5.127 -11.650 1.00 95.25 88 LEU A O 1
ATOM 712 N N . GLY A 1 89 ? 11.774 6.127 -9.633 1.00 96.25 89 GLY A N 1
ATOM 713 C CA . GLY A 1 89 ? 13.050 6.829 -9.759 1.00 96.25 89 GLY A CA 1
ATOM 714 C C . GLY A 1 89 ? 14.238 5.888 -9.955 1.00 96.25 89 GLY A C 1
ATOM 715 O O . GLY A 1 89 ? 15.118 6.191 -10.755 1.00 96.25 89 GLY A O 1
ATOM 716 N N . PHE A 1 90 ? 14.241 4.725 -9.297 1.00 96.62 90 PHE A N 1
ATOM 717 C CA . PHE A 1 90 ? 15.262 3.692 -9.505 1.00 96.62 90 PHE A CA 1
ATOM 718 C C . PHE A 1 90 ? 14.929 2.741 -10.659 1.00 96.62 90 PHE A C 1
ATOM 720 O O . PHE A 1 90 ? 15.823 2.360 -11.414 1.00 96.62 90 PHE A O 1
ATOM 727 N N . ALA A 1 91 ? 13.660 2.369 -10.842 1.00 96.81 91 ALA A N 1
ATOM 728 C CA . ALA A 1 91 ? 13.257 1.447 -11.901 1.00 96.81 91 ALA A CA 1
ATOM 729 C C . ALA A 1 91 ? 13.517 2.031 -13.292 1.00 96.81 91 ALA A C 1
ATOM 731 O O . ALA A 1 91 ? 14.002 1.318 -14.163 1.00 96.81 91 ALA A O 1
ATOM 732 N N . THR A 1 92 ? 13.258 3.323 -13.500 1.00 96.38 92 THR A N 1
ATOM 733 C CA . THR A 1 92 ? 13.433 3.974 -14.808 1.00 96.38 92 THR A CA 1
ATOM 734 C C . THR A 1 92 ? 14.869 3.864 -15.349 1.00 96.38 92 THR A C 1
ATOM 736 O O . THR A 1 92 ? 15.035 3.329 -16.448 1.00 96.38 92 THR A O 1
ATOM 739 N N . PRO A 1 93 ? 15.929 4.293 -14.630 1.00 97.06 93 PRO A N 1
ATOM 740 C CA . PRO A 1 93 ? 17.298 4.148 -15.120 1.00 97.06 93 PRO A CA 1
ATOM 741 C C . PRO A 1 93 ? 17.744 2.685 -15.206 1.00 97.06 93 PRO A C 1
ATOM 743 O O . PRO A 1 93 ? 18.471 2.342 -16.133 1.00 97.06 93 PRO A O 1
ATOM 746 N N . LEU A 1 94 ? 17.298 1.806 -14.299 1.00 97.19 94 LEU A N 1
ATOM 747 C CA . LEU A 1 94 ? 17.647 0.380 -14.348 1.00 97.19 94 LEU A CA 1
ATOM 748 C C . LEU A 1 94 ? 17.049 -0.318 -15.572 1.00 97.19 94 LEU A C 1
ATOM 750 O O . LEU A 1 94 ? 17.750 -1.051 -16.268 1.00 97.19 94 LEU A O 1
ATOM 754 N N . LEU A 1 95 ? 15.775 -0.060 -15.865 1.00 97.06 95 LEU A N 1
ATOM 755 C CA . LEU A 1 95 ? 15.104 -0.579 -17.054 1.00 97.06 95 LEU A CA 1
ATOM 756 C C . LEU A 1 95 ? 15.696 0.025 -18.326 1.00 97.06 95 LEU A C 1
ATOM 758 O O . LEU A 1 95 ? 15.894 -0.701 -19.296 1.00 97.06 95 LEU A O 1
ATOM 762 N N . GLY A 1 96 ? 16.038 1.315 -18.315 1.00 95.25 96 GLY A N 1
ATOM 763 C CA . GLY A 1 96 ? 16.732 1.966 -19.426 1.00 95.25 96 GLY A CA 1
ATOM 764 C C . GLY A 1 96 ? 18.106 1.349 -19.697 1.00 95.25 96 GLY A C 1
ATOM 765 O O . GLY A 1 96 ? 18.433 1.062 -20.847 1.00 95.25 96 GLY A O 1
ATOM 766 N N . LEU A 1 97 ? 18.885 1.073 -18.648 1.00 95.44 97 LEU A N 1
ATOM 767 C CA . LEU A 1 97 ? 20.189 0.420 -18.763 1.00 95.44 97 LEU A CA 1
ATOM 768 C C . LEU A 1 97 ? 2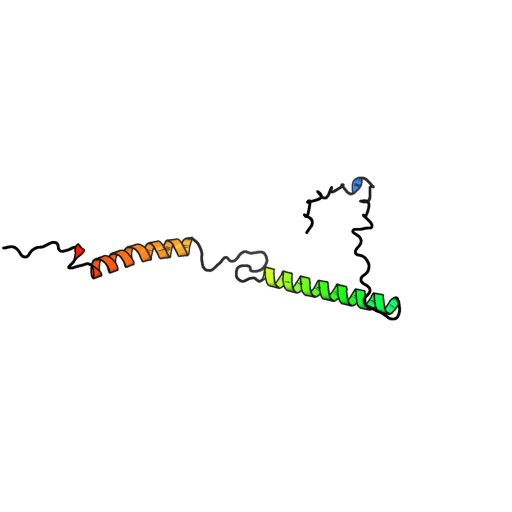0.054 -1.022 -19.266 1.00 95.44 97 LEU A C 1
ATOM 770 O O . LEU A 1 97 ? 20.782 -1.429 -20.169 1.00 95.44 97 LEU A O 1
ATOM 774 N N . LEU A 1 98 ? 19.106 -1.782 -18.715 1.00 95.38 98 LEU A N 1
ATOM 775 C CA . LEU A 1 98 ? 18.825 -3.147 -19.153 1.00 95.38 98 LEU A CA 1
ATOM 776 C C . LEU A 1 98 ? 18.386 -3.171 -20.620 1.00 95.38 98 LEU A C 1
ATOM 778 O O . LEU A 1 98 ? 18.889 -3.972 -21.404 1.00 95.38 98 LEU A O 1
ATOM 782 N N . PHE A 1 99 ? 17.492 -2.263 -21.010 1.00 94.38 99 PHE A N 1
ATOM 783 C CA . PHE A 1 99 ? 17.058 -2.111 -22.392 1.00 94.38 99 PHE A CA 1
ATOM 784 C C . PHE A 1 99 ? 18.232 -1.768 -23.308 1.00 94.38 99 PHE A C 1
ATOM 786 O O . PHE A 1 99 ? 18.391 -2.404 -24.349 1.00 94.38 99 PHE A O 1
ATOM 793 N N . ALA A 1 100 ? 19.078 -0.810 -22.922 1.00 91.12 100 ALA A N 1
ATOM 794 C CA . ALA A 1 100 ? 20.258 -0.424 -23.691 1.00 91.12 100 ALA A CA 1
ATOM 795 C C . ALA A 1 100 ? 21.234 -1.597 -23.859 1.00 91.12 100 ALA A C 1
ATOM 797 O O . ALA A 1 100 ? 21.718 -1.823 -24.963 1.00 91.12 100 ALA A O 1
ATOM 798 N N . PHE A 1 101 ? 21.465 -2.382 -22.805 1.00 90.44 101 PHE A N 1
ATOM 799 C CA . PHE A 1 101 ? 22.296 -3.584 -22.866 1.00 90.44 101 PHE A CA 1
ATOM 800 C C . PHE A 1 101 ? 21.717 -4.639 -23.817 1.00 90.44 101 PHE A C 1
ATOM 802 O O . PHE A 1 101 ? 22.433 -5.159 -24.667 1.00 90.44 101 PHE A O 1
ATOM 809 N N . LEU A 1 102 ? 20.416 -4.927 -23.718 1.00 91.62 102 LEU A N 1
ATOM 810 C CA . LEU A 1 102 ? 19.756 -5.938 -24.554 1.00 91.62 102 LEU A CA 1
ATOM 811 C C . LEU A 1 102 ? 19.637 -5.523 -26.025 1.00 91.62 102 LEU A C 1
ATOM 813 O O . LEU A 1 102 ? 19.637 -6.372 -26.912 1.00 91.62 102 LEU A O 1
ATOM 817 N N . SER A 1 103 ? 19.519 -4.225 -26.292 1.00 89.62 103 SER A N 1
ATOM 818 C CA . SER A 1 103 ? 19.431 -3.686 -27.652 1.00 89.62 103 SER A CA 1
ATOM 819 C C . SER A 1 103 ? 20.787 -3.288 -28.242 1.00 89.62 103 SER A C 1
ATOM 821 O O . SER A 1 103 ? 20.864 -2.884 -29.410 1.00 89.62 103 SER A O 1
ATOM 823 N N . TYR A 1 104 ? 21.870 -3.413 -27.469 1.00 83.69 104 TYR A N 1
ATOM 824 C CA . TYR A 1 104 ? 23.236 -3.207 -27.939 1.00 83.69 104 TYR A CA 1
ATOM 825 C C . TYR A 1 104 ? 23.548 -4.222 -29.044 1.00 83.69 104 TYR A C 1
ATOM 827 O O . TYR A 1 104 ? 23.365 -5.421 -28.858 1.00 83.69 104 TYR A O 1
ATOM 835 N N . GLY A 1 105 ? 23.960 -3.758 -30.225 1.00 74.88 105 GLY A N 1
ATOM 836 C CA . GLY A 1 105 ? 24.133 -4.621 -31.401 1.00 74.88 105 GLY A CA 1
ATOM 837 C C . GLY A 1 105 ? 23.045 -4.464 -32.472 1.00 74.88 105 GLY A C 1
ATOM 838 O O . GLY A 1 105 ? 23.334 -4.600 -33.658 1.00 74.88 105 GLY A O 1
ATOM 839 N N . THR A 1 106 ? 21.805 -4.150 -32.081 1.00 80.06 106 THR A N 1
ATOM 840 C CA . THR A 1 106 ? 20.663 -4.069 -33.015 1.00 80.06 106 THR A CA 1
ATOM 841 C C . THR A 1 106 ? 20.191 -2.636 -33.234 1.00 80.06 106 THR A C 1
ATOM 843 O O . THR A 1 106 ? 20.123 -2.185 -34.373 1.00 80.06 106 THR A O 1
ATOM 846 N N . LEU A 1 107 ? 19.903 -1.904 -32.153 1.00 76.88 107 LEU A N 1
ATOM 847 C CA . LEU A 1 107 ? 19.398 -0.526 -32.224 1.00 76.88 107 LEU A CA 1
ATOM 848 C C . LEU A 1 107 ? 20.516 0.524 -32.194 1.00 76.88 107 LEU A C 1
ATOM 850 O O . LEU A 1 107 ? 20.350 1.606 -32.748 1.00 76.88 107 LEU A O 1
ATOM 854 N N . TRP A 1 108 ? 21.650 0.216 -31.556 1.00 73.19 108 TRP A N 1
ATOM 855 C CA . TRP A 1 108 ? 22.703 1.206 -31.268 1.00 73.19 108 TRP A CA 1
ATOM 856 C C . TRP A 1 108 ? 23.934 1.107 -32.170 1.00 73.19 108 TRP A C 1
ATOM 858 O O . TRP A 1 108 ? 24.690 2.066 -32.292 1.00 73.19 108 TRP A O 1
ATOM 868 N N . THR A 1 109 ? 24.140 -0.030 -32.830 1.00 67.88 109 THR A N 1
ATOM 869 C CA . THR A 1 109 ? 25.212 -0.223 -33.814 1.00 67.88 109 THR A CA 1
ATOM 870 C C . THR A 1 109 ? 24.595 -0.302 -35.199 1.00 67.88 109 THR A C 1
ATOM 872 O O . THR A 1 109 ? 24.461 -1.373 -35.788 1.00 67.88 109 THR A O 1
ATOM 875 N N . GLY A 1 110 ? 24.196 0.857 -35.719 1.00 62.16 110 GLY A N 1
ATOM 876 C CA . GLY A 1 110 ? 23.951 1.003 -37.147 1.00 62.16 110 GLY A CA 1
ATOM 877 C C . GLY A 1 110 ? 25.235 0.679 -37.913 1.00 62.16 110 GLY A C 1
ATOM 878 O O . GLY A 1 110 ? 26.273 1.264 -37.632 1.00 62.16 110 GLY A O 1
ATOM 879 N N . HIS A 1 111 ? 25.152 -0.297 -38.817 1.00 59.81 111 HIS A N 1
ATOM 880 C CA . HIS A 1 111 ? 26.081 -0.614 -39.906 1.00 59.81 111 HIS A CA 1
ATOM 881 C C . HIS A 1 111 ? 27.457 0.092 -39.907 1.00 59.81 111 HIS A C 1
ATOM 883 O O . HIS A 1 111 ? 27.632 1.112 -40.566 1.00 59.81 111 HIS A O 1
ATOM 889 N N . TYR A 1 112 ? 28.470 -0.535 -39.301 1.00 60.47 112 TYR A N 1
ATOM 890 C CA . TYR A 1 112 ? 29.885 -0.278 -39.612 1.00 60.47 112 TYR A CA 1
ATOM 891 C C . TYR A 1 112 ? 30.579 -1.581 -40.031 1.00 60.47 112 TYR A C 1
ATOM 893 O O . TYR A 1 112 ? 31.511 -2.046 -39.388 1.00 60.47 112 TYR A O 1
ATOM 901 N N . TYR A 1 113 ? 30.087 -2.187 -41.112 1.00 56.72 113 TYR A N 1
ATOM 902 C CA . TYR A 1 113 ? 30.846 -3.145 -41.921 1.00 56.72 113 TYR A CA 1
ATOM 903 C C . TYR A 1 113 ? 30.591 -2.805 -43.388 1.00 56.72 113 TYR A C 1
ATOM 905 O O . TYR A 1 113 ? 29.713 -3.363 -44.043 1.00 56.72 113 TYR A O 1
ATOM 913 N N . GLY A 1 114 ? 31.320 -1.802 -43.861 1.00 57.09 114 GLY A N 1
ATOM 914 C CA . GLY A 1 114 ? 31.327 -1.329 -45.234 1.00 57.09 114 GLY A CA 1
ATOM 915 C C . GLY A 1 114 ? 32.616 -0.544 -45.436 1.00 57.09 114 GLY A C 1
ATOM 916 O O . GLY A 1 114 ? 32.667 0.617 -45.038 1.00 57.09 114 GLY A O 1
ATOM 917 N N . ILE A 1 115 ? 33.593 -1.211 -46.066 1.00 44.91 115 ILE A N 1
ATOM 918 C CA . ILE A 1 115 ? 35.025 -0.881 -46.245 1.00 44.91 115 ILE A CA 1
ATOM 919 C C . ILE A 1 115 ? 35.922 -1.455 -45.145 1.00 44.91 115 ILE A C 1
ATOM 921 O O . ILE A 1 115 ? 35.784 -1.055 -43.970 1.00 44.91 115 ILE A O 1
#

Mean predicted aligned error: 18.85 Å

Radius of gyration: 33.44 Å; Cα contacts (8 Å, |Δi|>4): 31; chains: 1; bounding box: 80×43×78 Å

Solvent-accessible surface area (backbone atoms only — not comparable to full-atom values): 7438 Å² total; per-residue (Å²): 138,85,80,85,74,83,76,77,79,81,82,74,66,84,88,72,77,70,74,81,80,75,56,74,83,76,49,77,74,82,78,84,81,76,44,95,42,75,68,53,31,50,50,52,51,51,53,52,51,55,50,53,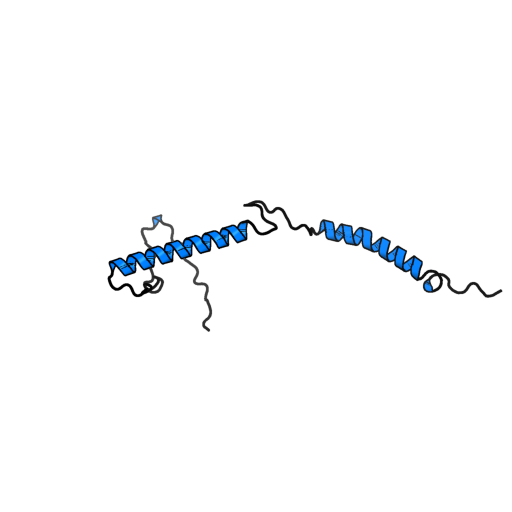51,53,53,50,51,51,52,51,52,53,61,40,59,32,98,38,32,62,65,94,45,78,72,50,60,97,78,40,72,66,56,53,50,51,50,50,65,53,45,51,59,52,50,49,51,50,49,51,60,73,35,53,68,69,77,73,49,73,86,87,85,80,134

Secondary structure (DSSP, 8-state):
-------------GGG-------TTTS--------SSHHHHHHHHHHHHHHHHHHHHHHHHHHHTSTTEETTEE---S--HHHHHHHHHHHHHHHHHHHHHHHTTTTS-------

Sequence (115 aa):
MPAHEEDEVEFLPIWTGRLPEQDPEKVPKGRNLGGKTLGEELTLLHDAYVQDEEDRDREMHAHLYSSNWQGDVYVGSNWNSLTVLLALGFATPLLGLLFAFLSYGTLWTGHYYGI

Foldseek 3Di:
DDDDDPPPDPDDDPVPPDDPDPPPVPPPDQDQPPAPDPVRRVVVVVVVVVVVVVVVVVVVVCVCVPPQHDHPDRNHDPDDPVVVVVCCVVCVVVVVVVVCVVCVPPVPDDDPPDD